Protein AF-A0A7C3GNA3-F1 (afdb_monomer_lite)

Secondary structure (DSSP, 8-state):
-----PPPPPPPPP-----------SSS----HHHHHHHHHHHH-HHHHHHHHHHHHTT-EEEEEEETTEEEEEE--SSSSPEEEEEEEPTTS-EEEEEESSTT-TTS-SHHHHHHHHHHHH-GGGSEEPPPHHHHHHTS-HHHHHHHHHHHHHH-TTHHHHHHHHTTSSPPPP-

Sequence (175 aa):
MHLSITRPTAQAPPTWGKVVLFYRKGGQNVRSKSDFAAEIRRWVGETAYRRGEVYAREGRVRHPRRQERVLEALCQGQAVLPYQVEVRLGEDGSILHARCTCPVGSAGRCKHVAAVLLLWHTHPEAFAPAPPLAATLAHWKKEDLIRLILRMVARYPDLALWVMHEGQDHPPPPG

Structure (mmCIF, N/CA/C/O backbone):
data_AF-A0A7C3GNA3-F1
#
_entry.id   AF-A0A7C3GNA3-F1
#
loop_
_atom_site.group_PDB
_atom_site.id
_atom_site.type_symbol
_atom_site.label_atom_id
_atom_site.label_alt_id
_atom_site.label_comp_id
_atom_site.label_asym_id
_atom_site.label_entity_id
_atom_site.label_seq_id
_atom_site.pdbx_PDB_ins_code
_atom_site.Cartn_x
_atom_site.Cartn_y
_atom_site.Cartn_z
_atom_site.occupancy
_atom_site.B_iso_or_equiv
_atom_site.auth_seq_id
_atom_site.auth_comp_id
_atom_site.auth_asym_id
_atom_site.auth_atom_id
_atom_site.pdbx_PDB_model_num
ATOM 1 N N . MET A 1 1 ? 18.916 18.736 -34.912 1.00 40.00 1 MET A N 1
ATOM 2 C CA . MET A 1 1 ? 17.498 18.390 -34.667 1.00 40.00 1 MET A CA 1
ATOM 3 C C . MET A 1 1 ? 17.347 17.997 -33.201 1.00 40.00 1 MET A C 1
ATOM 5 O O . MET A 1 1 ? 17.792 16.924 -32.821 1.00 40.00 1 MET A O 1
ATOM 9 N N . HIS A 1 2 ? 16.844 18.900 -32.356 1.00 32.69 2 HIS A N 1
ATOM 10 C CA . HIS A 1 2 ? 16.537 18.624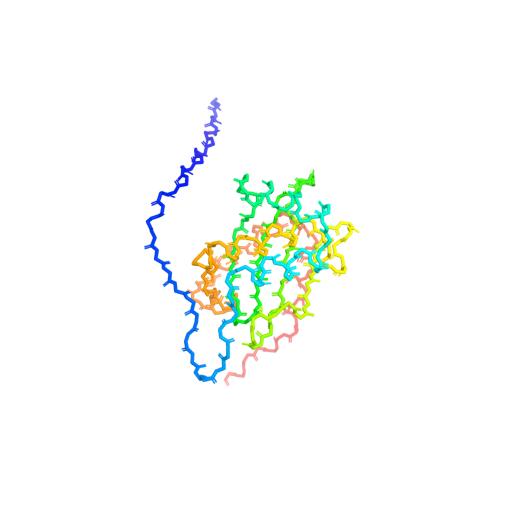 -30.947 1.00 32.69 2 HIS A CA 1
ATOM 11 C C . HIS A 1 2 ? 15.075 18.181 -30.845 1.00 32.69 2 HIS A C 1
ATOM 13 O O . HIS A 1 2 ? 14.183 18.935 -31.225 1.00 32.69 2 HIS A O 1
ATOM 19 N N . LEU A 1 3 ? 14.834 16.963 -30.360 1.00 32.12 3 LEU A N 1
ATOM 20 C CA . LEU A 1 3 ? 13.493 16.471 -30.055 1.00 32.12 3 LEU A CA 1
ATOM 21 C C . LEU A 1 3 ? 13.210 16.721 -28.571 1.00 32.12 3 LEU A C 1
ATOM 23 O O . LEU A 1 3 ? 13.707 16.016 -27.695 1.00 32.12 3 LEU A O 1
ATOM 27 N N . SER A 1 4 ? 12.426 17.761 -28.305 1.00 28.39 4 SER A N 1
ATOM 28 C CA . SER A 1 4 ? 11.896 18.095 -26.985 1.00 28.39 4 SER A CA 1
ATOM 29 C C . SER A 1 4 ? 10.802 17.093 -26.605 1.00 28.39 4 SER A C 1
ATOM 31 O O . SER A 1 4 ? 9.735 17.076 -27.213 1.00 28.39 4 SER A O 1
ATOM 33 N N . ILE A 1 5 ? 11.054 16.257 -25.597 1.00 34.09 5 ILE A N 1
ATOM 34 C CA . ILE A 1 5 ? 10.052 15.347 -25.028 1.00 34.09 5 ILE A CA 1
ATOM 35 C C . ILE A 1 5 ? 9.210 16.145 -24.027 1.00 34.09 5 ILE A C 1
ATOM 37 O O . ILE A 1 5 ? 9.662 16.460 -22.925 1.00 34.09 5 ILE A O 1
ATOM 41 N N . THR A 1 6 ? 7.981 16.488 -24.402 1.00 34.41 6 THR A N 1
ATOM 42 C CA . THR A 1 6 ? 6.997 17.063 -23.482 1.00 34.41 6 THR A CA 1
ATOM 43 C C . THR A 1 6 ? 6.474 15.975 -22.536 1.00 34.41 6 THR A C 1
ATOM 45 O O . THR A 1 6 ? 6.057 14.896 -22.954 1.00 34.41 6 THR A O 1
ATOM 48 N N . ARG A 1 7 ? 6.524 16.237 -21.222 1.00 31.11 7 ARG A N 1
ATOM 49 C CA . ARG A 1 7 ? 5.898 15.384 -20.197 1.00 31.11 7 ARG A CA 1
ATOM 50 C C . ARG A 1 7 ? 4.370 15.481 -20.322 1.00 31.11 7 ARG A C 1
ATOM 52 O O . ARG A 1 7 ? 3.873 16.605 -20.398 1.00 31.11 7 ARG A O 1
ATOM 59 N N . PRO A 1 8 ? 3.613 14.371 -20.268 1.00 30.52 8 PRO A N 1
ATOM 60 C CA . PRO A 1 8 ? 2.164 14.454 -20.168 1.00 30.52 8 PRO A CA 1
ATOM 61 C C . PRO A 1 8 ? 1.786 15.079 -18.822 1.00 30.52 8 PRO A C 1
ATOM 63 O O . PRO A 1 8 ? 2.294 14.699 -17.763 1.00 30.52 8 PRO A O 1
ATOM 66 N N . THR A 1 9 ? 0.915 16.079 -18.885 1.00 37.75 9 THR A N 1
ATOM 67 C CA . THR A 1 9 ? 0.320 16.755 -17.737 1.00 37.75 9 THR A CA 1
ATOM 68 C C . THR A 1 9 ? -0.493 15.762 -16.908 1.00 37.75 9 THR A C 1
ATOM 70 O O . THR A 1 9 ? -1.276 14.971 -17.433 1.00 37.75 9 THR A O 1
ATOM 73 N N . ALA A 1 10 ? -0.286 15.789 -15.590 1.00 36.78 10 ALA A N 1
ATOM 74 C CA . ALA A 1 10 ? -1.092 15.034 -14.642 1.00 36.78 10 ALA A CA 1
ATOM 75 C C . ALA A 1 10 ? -2.551 15.507 -14.744 1.00 36.78 10 ALA A C 1
ATOM 77 O O . ALA A 1 10 ? -2.838 16.681 -14.515 1.00 36.78 10 ALA A O 1
ATOM 78 N N . GLN A 1 11 ? -3.460 14.606 -15.121 1.00 32.03 11 GLN A N 1
ATOM 79 C CA . GLN A 1 11 ? -4.895 14.880 -15.105 1.00 32.03 11 GLN A CA 1
ATOM 80 C C . GLN A 1 11 ? -5.343 15.174 -13.668 1.00 32.03 11 GLN A C 1
ATOM 82 O O . GLN A 1 11 ? -4.945 14.481 -12.728 1.00 32.03 11 GLN A O 1
ATOM 87 N N . ALA A 1 12 ? -6.147 16.226 -13.509 1.00 32.09 12 ALA A N 1
ATOM 88 C CA . ALA A 1 12 ? -6.729 16.616 -12.232 1.00 32.09 12 ALA A CA 1
ATOM 89 C C . ALA A 1 12 ? -7.610 15.486 -11.664 1.00 32.09 12 ALA A C 1
ATOM 91 O O . ALA A 1 12 ? -8.252 14.770 -12.440 1.00 32.09 12 ALA A O 1
ATOM 92 N N . PRO A 1 13 ? -7.661 15.309 -10.331 1.00 34.59 13 PRO A N 1
ATOM 93 C CA . PRO A 1 13 ? -8.498 14.283 -9.737 1.00 34.59 13 PRO A CA 1
ATOM 94 C C . PRO A 1 13 ? -9.985 14.599 -9.997 1.00 34.59 13 PRO A C 1
ATOM 96 O O . PRO A 1 13 ? -10.418 15.726 -9.745 1.00 34.59 13 PRO A O 1
ATOM 99 N N . PRO A 1 14 ? -10.774 13.634 -10.493 1.00 35.84 14 PRO A N 1
ATOM 100 C CA . PRO A 1 14 ? -12.219 13.784 -10.649 1.00 35.84 14 PRO A CA 1
ATOM 101 C C . PRO A 1 14 ? -12.933 14.135 -9.333 1.00 35.84 14 PRO A C 1
ATOM 103 O O . PRO A 1 14 ? -12.550 13.691 -8.249 1.00 35.84 14 PRO A O 1
ATOM 106 N N . THR A 1 15 ? -13.979 14.958 -9.435 1.00 34.44 15 THR A N 1
ATOM 107 C CA . THR A 1 15 ? -14.867 15.338 -8.333 1.00 34.44 15 THR A CA 1
ATOM 108 C C . THR A 1 15 ? -15.931 14.259 -8.148 1.00 34.44 15 THR A C 1
ATOM 110 O O . THR A 1 15 ? -16.771 14.033 -9.016 1.00 34.44 15 THR A O 1
ATOM 113 N N . TRP A 1 16 ? -15.899 13.560 -7.013 1.00 39.69 16 TRP A N 1
ATOM 114 C CA . TRP A 1 16 ? -16.754 12.393 -6.793 1.00 39.69 16 TRP A CA 1
ATOM 115 C C . TRP A 1 16 ? -17.927 12.713 -5.868 1.00 39.69 16 TRP A C 1
ATOM 117 O O . TRP A 1 16 ? -17.765 12.980 -4.675 1.00 39.69 16 TRP A O 1
ATOM 127 N N . GLY A 1 17 ? -19.124 12.689 -6.456 1.00 29.05 17 GLY A N 1
ATOM 128 C CA . GLY A 1 17 ? -20.399 12.726 -5.753 1.00 29.05 17 GLY A CA 1
ATOM 129 C C . GLY A 1 17 ? -20.623 11.474 -4.901 1.00 29.05 17 GLY A C 1
ATOM 130 O O . GLY A 1 17 ? -20.188 10.375 -5.235 1.00 29.05 17 GLY A O 1
ATOM 131 N N . LYS A 1 18 ? -21.314 11.675 -3.776 1.00 34.28 18 LYS A N 1
ATOM 132 C CA . LYS A 1 18 ? -21.644 10.681 -2.747 1.00 34.28 18 LYS A CA 1
ATOM 133 C C . LYS A 1 18 ? -22.306 9.430 -3.342 1.00 34.28 18 LYS A C 1
ATOM 135 O O . LYS A 1 18 ? -23.467 9.501 -3.731 1.00 34.28 18 LYS A O 1
ATOM 140 N N . VAL A 1 19 ? -21.646 8.273 -3.283 1.00 32.62 19 VAL A N 1
ATOM 141 C CA . VAL A 1 19 ? -22.326 6.968 -3.359 1.00 32.62 19 VAL A CA 1
ATOM 142 C C . VAL A 1 19 ? -21.723 6.030 -2.316 1.00 32.62 19 VAL A C 1
ATOM 144 O O . VAL A 1 19 ? -20.555 5.665 -2.372 1.00 32.62 19 VAL A O 1
ATOM 147 N N . VAL A 1 20 ? -22.536 5.685 -1.318 1.00 39.75 20 VAL A N 1
ATOM 148 C CA . VAL A 1 20 ? -22.206 4.775 -0.218 1.00 39.75 20 VAL A CA 1
ATOM 149 C C . VAL A 1 20 ? -22.538 3.353 -0.658 1.00 39.75 20 VAL A C 1
ATOM 151 O O . VAL A 1 20 ? -23.710 3.028 -0.819 1.00 39.75 20 VAL A O 1
ATOM 154 N N . LEU A 1 21 ? -21.531 2.493 -0.811 1.00 33.47 21 LEU A N 1
ATOM 155 C CA . LEU A 1 21 ? -21.717 1.051 -0.994 1.00 33.47 21 LEU A CA 1
ATOM 156 C C . LEU A 1 21 ? -20.781 0.296 -0.043 1.00 33.47 21 LEU A C 1
ATOM 158 O O . LEU A 1 21 ? -19.632 0.009 -0.363 1.00 33.47 21 LEU A O 1
ATOM 162 N N . PHE A 1 22 ? -21.295 -0.017 1.149 1.00 40.97 22 PHE A N 1
ATOM 163 C CA . PHE A 1 22 ? -20.728 -1.046 2.021 1.00 40.97 22 PHE A CA 1
ATOM 164 C C . PHE A 1 22 ? -21.426 -2.382 1.733 1.00 40.97 22 PHE A C 1
ATOM 166 O O . PHE A 1 22 ? -22.630 -2.438 1.483 1.00 40.97 22 PHE A O 1
ATOM 173 N N . TYR A 1 23 ? -20.630 -3.447 1.719 1.00 37.06 23 TYR A N 1
ATOM 174 C CA . TYR A 1 23 ? -20.985 -4.817 1.355 1.00 37.06 23 TYR A CA 1
ATOM 175 C C . TYR A 1 23 ? -22.217 -5.365 2.096 1.00 37.06 23 TYR A C 1
ATOM 177 O O . TYR A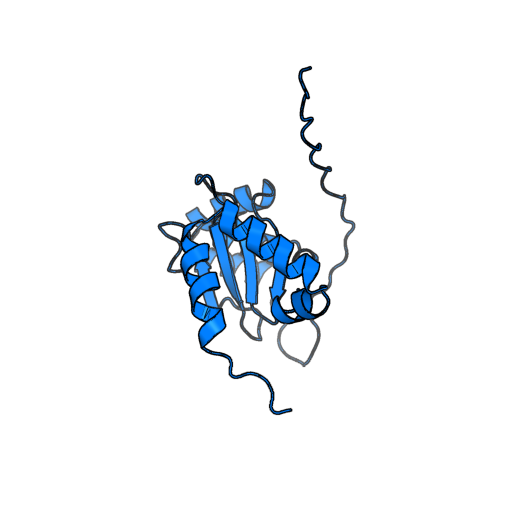 1 23 ? -22.303 -5.275 3.317 1.00 37.06 23 TYR A O 1
ATOM 185 N N . ARG A 1 24 ? -23.139 -6.007 1.359 1.00 37.34 24 ARG A N 1
ATOM 186 C CA . ARG A 1 24 ? -24.315 -6.705 1.907 1.00 37.34 24 ARG A CA 1
ATOM 187 C C . ARG A 1 24 ? -24.273 -8.199 1.562 1.00 37.34 24 ARG A C 1
ATOM 189 O O . ARG A 1 24 ? -24.477 -8.558 0.406 1.00 37.34 24 ARG A O 1
ATOM 196 N N . LYS A 1 25 ? -24.100 -9.064 2.571 1.00 31.16 25 LYS A N 1
ATOM 197 C CA . LYS A 1 25 ? -24.725 -10.402 2.642 1.00 31.16 25 LYS A CA 1
ATOM 198 C C . LYS A 1 25 ? -24.640 -10.964 4.071 1.00 31.16 25 LYS A C 1
ATOM 200 O O . LYS A 1 25 ? -23.549 -11.122 4.592 1.00 31.16 25 LYS A O 1
ATOM 205 N N . GLY A 1 26 ? -25.796 -11.296 4.654 1.00 34.03 26 GLY A N 1
ATOM 206 C CA . GLY A 1 26 ? -25.902 -12.256 5.761 1.00 34.03 26 GLY A CA 1
ATOM 207 C C . GLY A 1 26 ? -25.734 -11.730 7.192 1.00 34.03 26 GLY A C 1
ATOM 208 O O . GLY A 1 26 ? -24.785 -12.100 7.862 1.00 34.03 26 GLY A O 1
ATOM 209 N N . GLY A 1 27 ? -26.695 -10.944 7.689 1.00 36.72 27 GLY A N 1
ATOM 210 C CA . GLY A 1 27 ? -27.176 -11.060 9.079 1.00 36.72 27 GLY A CA 1
ATOM 211 C C . GLY A 1 27 ? -26.212 -10.867 10.261 1.00 36.72 27 GLY A C 1
ATOM 212 O O . GLY A 1 27 ? -26.572 -11.291 11.354 1.00 36.72 27 GLY A O 1
ATOM 213 N N . GLN A 1 28 ? -25.045 -10.236 10.104 1.00 35.22 28 GLN A N 1
ATOM 214 C CA . GLN A 1 28 ? -24.171 -9.884 11.231 1.00 35.22 28 GLN A CA 1
ATOM 215 C C . GLN A 1 28 ? -23.721 -8.416 11.184 1.00 35.22 28 GLN A C 1
ATOM 217 O O . GLN A 1 28 ? -23.654 -7.794 10.125 1.00 35.22 28 GLN A O 1
ATOM 222 N N . ASN A 1 29 ? -23.501 -7.875 12.382 1.00 40.09 29 ASN A N 1
ATOM 223 C CA . ASN A 1 29 ? -23.324 -6.469 12.743 1.00 40.09 29 ASN A CA 1
ATOM 224 C C . ASN A 1 29 ? -22.381 -5.703 11.791 1.00 40.09 29 ASN A C 1
ATOM 226 O O . ASN A 1 29 ? -21.175 -5.945 11.758 1.00 40.09 29 ASN A O 1
ATOM 230 N N . VAL A 1 30 ? -22.931 -4.770 11.009 1.00 50.06 30 VAL A N 1
ATOM 231 C CA . VAL A 1 30 ? -22.162 -3.928 10.082 1.00 50.06 30 VAL A CA 1
ATOM 232 C C . VAL A 1 30 ? -21.348 -2.941 10.917 1.00 50.06 30 VAL A C 1
ATOM 234 O O . VAL A 1 30 ? -21.920 -2.029 11.512 1.00 50.06 30 VAL A O 1
ATOM 237 N N . ARG A 1 31 ? -20.020 -3.122 10.987 1.00 63.16 31 ARG A N 1
ATOM 238 C CA . ARG A 1 31 ? -19.126 -2.190 11.696 1.00 63.16 31 ARG A CA 1
ATOM 239 C C . ARG A 1 31 ? -19.366 -0.762 11.213 1.00 63.16 31 ARG A C 1
ATOM 241 O O . ARG A 1 31 ? -19.352 -0.493 10.009 1.00 63.16 31 ARG A O 1
ATOM 248 N N . SER A 1 32 ? -19.581 0.157 12.151 1.00 69.19 32 SER A N 1
ATOM 249 C CA . SER A 1 32 ? -19.804 1.558 11.811 1.00 69.19 32 SER A CA 1
ATOM 250 C C . SER A 1 32 ? -18.516 2.190 11.274 1.00 69.19 32 SER A C 1
ATOM 252 O O . SER A 1 32 ? -17.404 1.729 11.551 1.00 69.19 32 SER A O 1
ATOM 254 N N . LYS A 1 33 ? -18.639 3.289 10.517 1.00 65.62 33 LYS A N 1
ATOM 255 C CA . LYS A 1 33 ? -17.464 4.018 10.013 1.00 65.62 33 LYS A CA 1
ATOM 256 C C . LYS A 1 33 ? -16.514 4.442 11.148 1.00 65.62 33 LYS A C 1
ATOM 258 O O . LYS A 1 33 ? -15.301 4.311 11.009 1.00 65.62 33 LYS A O 1
ATOM 263 N N . SER A 1 34 ? -17.045 4.906 12.277 1.00 71.50 34 SER A N 1
ATOM 264 C CA . SER A 1 34 ? -16.230 5.307 13.431 1.00 71.50 34 SER A CA 1
ATOM 265 C C . SER A 1 34 ? -15.426 4.150 14.028 1.00 71.50 34 SER A C 1
ATOM 267 O O . SER A 1 34 ? -14.276 4.354 14.420 1.00 71.50 34 SER A O 1
ATOM 269 N N . ASP A 1 35 ? -15.977 2.933 14.037 1.00 85.19 35 ASP A N 1
ATOM 270 C CA . ASP A 1 35 ? -15.312 1.767 14.634 1.00 85.19 35 ASP A CA 1
ATOM 271 C C . ASP A 1 35 ? -14.072 1.353 13.844 1.00 85.19 35 ASP A C 1
ATOM 273 O O . ASP A 1 35 ? -13.039 1.012 14.425 1.00 85.19 35 ASP A O 1
ATOM 277 N N . PHE A 1 36 ? -14.146 1.423 12.512 1.00 88.69 36 PHE A N 1
ATOM 278 C CA . PHE A 1 36 ? -13.008 1.081 11.665 1.00 88.69 36 PHE A CA 1
ATOM 279 C C . PHE A 1 36 ? -11.889 2.119 11.784 1.00 88.69 36 PHE A C 1
ATOM 281 O O . PHE A 1 36 ? -10.730 1.749 11.936 1.00 88.69 36 PHE A O 1
ATOM 288 N N . ALA A 1 37 ? -12.203 3.418 11.828 1.00 92.19 37 ALA A N 1
ATOM 289 C CA . ALA A 1 37 ? -11.186 4.448 12.060 1.00 92.19 37 ALA A CA 1
ATOM 290 C C . ALA A 1 37 ? -10.454 4.252 13.405 1.00 92.19 37 ALA A C 1
ATOM 292 O O . ALA A 1 37 ? -9.226 4.366 13.472 1.00 92.19 37 ALA A O 1
ATOM 293 N N . ALA A 1 38 ? -11.187 3.898 14.466 1.00 95.12 38 ALA A N 1
ATOM 294 C CA . ALA A 1 38 ? -10.603 3.567 15.765 1.00 95.12 38 ALA A CA 1
ATOM 295 C C . ALA A 1 38 ? -9.739 2.293 15.713 1.00 95.12 38 ALA A C 1
ATOM 297 O O . ALA A 1 38 ? -8.672 2.235 16.326 1.00 95.12 38 ALA A O 1
ATOM 298 N N . GLU A 1 39 ? -10.150 1.274 14.956 1.00 95.75 39 GLU A N 1
ATOM 299 C CA . GLU A 1 39 ? -9.330 0.088 14.705 1.00 95.75 39 GLU A CA 1
ATOM 300 C C . GLU A 1 39 ? -8.030 0.421 13.970 1.00 95.75 39 GLU A C 1
ATOM 302 O O . GLU A 1 39 ? -6.970 -0.006 14.424 1.00 95.75 39 GLU A O 1
ATOM 307 N N . ILE A 1 40 ? -8.079 1.228 12.905 1.00 97.12 40 ILE A N 1
ATOM 308 C CA . ILE A 1 40 ? -6.879 1.656 12.174 1.00 97.12 40 ILE A CA 1
ATOM 309 C C . ILE A 1 40 ? -5.916 2.356 13.140 1.00 97.12 40 ILE A C 1
ATOM 311 O O . ILE A 1 40 ? -4.733 2.013 13.158 1.00 97.12 40 ILE A O 1
ATOM 315 N N . ARG A 1 41 ? -6.411 3.278 13.988 1.00 97.31 41 ARG A N 1
ATOM 316 C CA . ARG A 1 41 ? -5.603 3.944 15.031 1.00 97.31 41 ARG A CA 1
ATOM 317 C C . ARG A 1 41 ? -4.946 2.944 15.977 1.00 97.31 41 ARG A C 1
ATOM 319 O O . ARG A 1 41 ? -3.750 3.064 16.231 1.00 97.31 41 ARG A O 1
ATOM 326 N N . ARG A 1 42 ? -5.696 1.955 16.474 1.00 97.44 42 ARG A N 1
ATOM 327 C CA . ARG A 1 42 ? -5.163 0.906 17.364 1.00 97.44 42 ARG A CA 1
ATOM 328 C C . ARG A 1 42 ? -4.119 0.031 16.671 1.00 97.44 42 ARG A C 1
ATOM 330 O O . ARG A 1 42 ? -3.126 -0.321 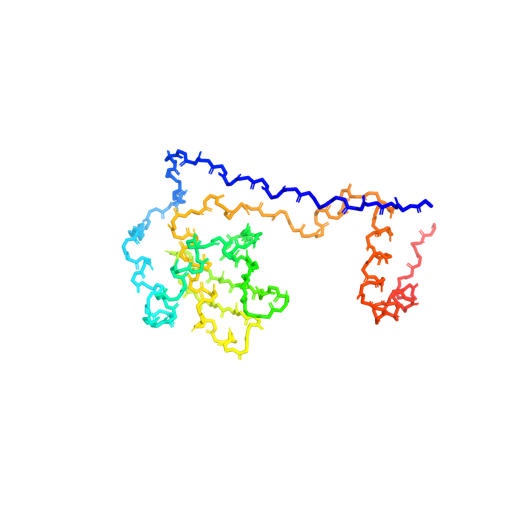17.297 1.00 97.44 42 ARG A O 1
ATOM 337 N N . TRP A 1 43 ? -4.321 -0.294 15.395 1.00 97.75 43 TRP A N 1
ATOM 338 C CA . TRP A 1 43 ? -3.424 -1.160 14.631 1.00 97.75 43 TRP A CA 1
ATOM 339 C C . TRP A 1 43 ? -2.070 -0.499 14.359 1.00 97.75 43 TRP A C 1
ATOM 341 O O . TRP A 1 43 ? -1.020 -1.065 14.663 1.00 97.75 43 TRP A O 1
ATOM 351 N N . VAL A 1 44 ? -2.083 0.705 13.776 1.00 97.81 44 VAL A N 1
ATOM 352 C CA . VAL A 1 44 ? -0.854 1.392 13.336 1.00 97.81 44 VAL A CA 1
ATOM 353 C C . VAL A 1 44 ? -0.230 2.272 14.423 1.00 97.81 44 VAL A C 1
ATOM 355 O O . VAL A 1 44 ? 0.946 2.615 14.322 1.00 97.81 44 VAL A O 1
ATOM 358 N N . GLY A 1 45 ? -0.994 2.642 15.452 1.00 98.12 45 GLY A N 1
ATOM 359 C CA . GLY A 1 45 ? -0.608 3.621 16.465 1.00 98.12 45 GLY A CA 1
ATOM 360 C C . GLY A 1 45 ? -0.841 5.072 16.025 1.00 98.12 45 GLY A C 1
ATOM 361 O O . GLY A 1 45 ? -0.808 5.410 14.839 1.00 98.12 45 GLY A O 1
ATOM 362 N N . GLU A 1 46 ? -1.041 5.963 16.999 1.00 97.69 46 GLU A N 1
ATOM 363 C CA . GLU A 1 46 ? -1.483 7.350 16.772 1.00 97.69 46 GLU A CA 1
ATOM 364 C C . GLU A 1 46 ? -0.533 8.154 15.863 1.00 97.69 46 GLU A C 1
ATOM 366 O O . GLU A 1 46 ? -0.974 8.853 14.949 1.00 97.69 46 GLU A O 1
ATOM 371 N N . THR A 1 47 ? 0.786 8.027 16.040 1.00 97.81 47 THR A N 1
ATOM 372 C CA . THR A 1 47 ? 1.766 8.758 15.217 1.00 97.81 47 THR A CA 1
ATOM 373 C C . THR A 1 47 ? 1.736 8.320 13.752 1.00 97.81 47 THR A C 1
ATOM 375 O O . THR A 1 47 ? 1.797 9.158 12.847 1.00 97.81 47 THR A O 1
ATOM 378 N N . ALA A 1 48 ? 1.656 7.012 13.491 1.00 97.94 48 ALA A N 1
ATOM 379 C CA . ALA A 1 48 ? 1.571 6.497 12.128 1.00 97.94 48 ALA A CA 1
ATOM 380 C C . ALA A 1 48 ? 0.223 6.849 11.494 1.00 97.94 48 ALA A C 1
ATOM 382 O O . ALA A 1 48 ? 0.194 7.197 10.315 1.00 97.94 48 ALA A O 1
ATOM 383 N N . TYR A 1 49 ? -0.851 6.825 12.286 1.00 98.50 49 TYR A N 1
ATOM 384 C CA . TYR A 1 49 ? -2.194 7.189 11.860 1.00 98.50 49 TYR A CA 1
ATOM 385 C C . TYR A 1 49 ? -2.246 8.635 11.358 1.00 98.50 49 TYR A C 1
ATOM 387 O O . TYR A 1 49 ? -2.572 8.857 10.194 1.00 98.50 49 TYR A O 1
ATOM 395 N N . ARG A 1 50 ? -1.805 9.608 12.171 1.00 98.12 50 ARG A N 1
ATOM 396 C CA . ARG A 1 50 ? -1.800 11.036 11.788 1.00 98.12 50 ARG A CA 1
ATOM 397 C C . ARG A 1 50 ? -0.999 11.295 10.515 1.00 98.12 50 ARG A C 1
ATOM 399 O O . ARG A 1 50 ? -1.410 12.051 9.641 1.00 98.12 50 ARG A O 1
ATOM 406 N N . ARG A 1 51 ? 0.163 10.648 10.378 1.00 98.00 51 ARG A N 1
ATOM 407 C CA . ARG A 1 51 ? 0.979 10.753 9.156 1.00 98.00 51 ARG A CA 1
ATOM 408 C C . ARG A 1 51 ? 0.300 10.083 7.960 1.00 98.00 51 ARG A C 1
ATOM 410 O O . ARG A 1 51 ? 0.436 10.570 6.842 1.00 98.00 51 ARG A O 1
ATOM 417 N N . GLY A 1 52 ? -0.404 8.979 8.194 1.00 98.12 52 GLY A N 1
ATOM 418 C CA . GLY A 1 52 ? -1.209 8.286 7.196 1.00 98.12 52 GLY A CA 1
ATOM 419 C C . GLY A 1 52 ? -2.332 9.159 6.649 1.00 98.12 52 GLY A C 1
ATOM 420 O O . GLY A 1 52 ? -2.502 9.208 5.437 1.00 98.12 52 GLY A O 1
ATOM 421 N N . GLU A 1 53 ? -3.022 9.917 7.507 1.00 97.94 53 GLU A N 1
ATOM 422 C CA . GLU A 1 53 ? -4.053 10.879 7.086 1.00 97.94 53 GLU A CA 1
ATOM 423 C C . GLU A 1 53 ? -3.489 11.923 6.123 1.00 97.94 53 GLU A C 1
ATOM 425 O O . GLU A 1 53 ? -4.077 12.186 5.075 1.00 97.94 53 GLU A O 1
ATOM 430 N N . VAL A 1 54 ? -2.314 12.476 6.438 1.00 97.81 54 VAL A N 1
ATOM 431 C CA . VAL A 1 54 ? -1.617 13.412 5.546 1.00 97.81 54 VAL A CA 1
ATOM 432 C C . VAL A 1 54 ? -1.309 12.746 4.202 1.00 97.81 54 VAL A C 1
ATOM 434 O O . VAL A 1 54 ? -1.589 13.318 3.155 1.00 97.81 54 VAL A O 1
ATOM 437 N N . TYR A 1 55 ? -0.788 11.517 4.211 1.00 97.94 55 TYR A N 1
ATOM 438 C CA . TYR A 1 55 ? -0.396 10.803 2.990 1.00 97.94 55 TYR A CA 1
ATOM 439 C C . TYR A 1 55 ? -1.594 10.425 2.113 1.00 97.94 55 TYR A C 1
ATOM 441 O O . TYR A 1 55 ? -1.502 10.508 0.887 1.00 97.94 55 TYR A O 1
ATOM 449 N N . ALA A 1 56 ? -2.708 10.022 2.726 1.00 96.38 56 ALA A N 1
ATOM 450 C CA . ALA A 1 56 ? -3.953 9.747 2.020 1.00 96.38 56 ALA A CA 1
ATOM 451 C C . ALA A 1 56 ? -4.503 11.029 1.379 1.00 96.38 56 ALA A C 1
ATOM 453 O O . ALA A 1 56 ? -4.790 11.040 0.184 1.00 96.38 56 ALA A O 1
ATOM 454 N N . ARG A 1 57 ? -4.560 12.130 2.142 1.00 96.56 57 ARG A N 1
ATOM 455 C CA . ARG A 1 57 ? -5.040 13.434 1.660 1.00 96.56 57 ARG A CA 1
ATOM 456 C C . ARG A 1 57 ? -4.181 14.006 0.531 1.00 96.56 57 ARG A C 1
ATOM 458 O O . ARG A 1 57 ? -4.712 14.613 -0.387 1.00 96.56 57 ARG A O 1
ATOM 465 N N . GLU A 1 58 ? -2.869 13.799 0.579 1.00 97.00 58 GLU A N 1
ATOM 466 C CA . GLU A 1 58 ? -1.932 14.224 -0.472 1.00 97.00 58 GLU A CA 1
ATOM 467 C C . GLU A 1 58 ? -1.940 13.313 -1.715 1.00 97.00 58 GLU A C 1
ATOM 469 O O . GLU A 1 58 ? -1.116 13.491 -2.611 1.00 97.00 58 GLU A O 1
ATOM 474 N N . GLY A 1 59 ? -2.819 12.305 -1.784 1.00 96.06 59 GLY A N 1
ATOM 475 C CA . GLY A 1 59 ? -2.912 11.415 -2.945 1.00 96.06 59 GLY A CA 1
ATOM 476 C C . GLY A 1 59 ? -1.667 10.545 -3.149 1.00 96.06 59 GLY A C 1
ATOM 477 O O . GLY A 1 59 ? -1.333 10.165 -4.273 1.00 96.06 59 GLY A O 1
ATOM 478 N N . ARG A 1 60 ? -0.934 10.226 -2.072 1.00 97.62 60 ARG A N 1
ATOM 479 C CA . ARG A 1 60 ? 0.292 9.411 -2.163 1.00 97.62 60 ARG A CA 1
ATOM 480 C C . ARG A 1 60 ? 0.015 7.927 -2.377 1.00 97.62 60 ARG A C 1
ATOM 482 O O . ARG A 1 60 ? 0.938 7.192 -2.725 1.00 97.62 60 ARG A O 1
ATOM 489 N N . VAL A 1 61 ? -1.219 7.483 -2.158 1.00 98.00 61 VAL A N 1
ATOM 490 C CA . VAL A 1 61 ? -1.668 6.119 -2.452 1.00 98.00 61 VAL A CA 1
ATOM 491 C C . VAL A 1 61 ? -2.046 6.029 -3.932 1.00 98.00 61 VAL A C 1
ATOM 493 O O . VAL A 1 61 ? -2.839 6.823 -4.426 1.00 98.00 61 VAL A O 1
ATOM 496 N N . ARG A 1 62 ? -1.455 5.074 -4.648 1.00 94.88 62 ARG A N 1
ATOM 497 C CA . ARG A 1 62 ? -1.572 4.882 -6.096 1.00 94.88 62 ARG A CA 1
ATOM 498 C C . ARG A 1 62 ? -1.922 3.438 -6.412 1.00 94.88 62 ARG A C 1
ATOM 500 O O . ARG A 1 62 ? -1.515 2.527 -5.695 1.00 94.88 62 ARG A O 1
ATOM 507 N N . HIS A 1 63 ? -2.629 3.246 -7.520 1.00 94.12 63 HIS A N 1
ATOM 508 C CA . HIS A 1 63 ? -3.100 1.936 -7.978 1.00 94.12 63 HIS A CA 1
ATOM 509 C C . HIS A 1 63 ? -3.785 1.103 -6.872 1.00 94.12 63 HIS A C 1
ATOM 511 O O . HIS A 1 63 ? -3.436 -0.072 -6.714 1.00 94.12 63 HIS A O 1
ATOM 517 N N . PRO A 1 64 ? -4.704 1.696 -6.076 1.00 95.69 64 PRO A N 1
ATOM 518 C CA . PRO A 1 64 ? -5.484 0.927 -5.119 1.00 95.69 64 PRO A CA 1
ATOM 519 C C . PRO A 1 64 ? -6.301 -0.127 -5.865 1.00 95.69 64 PRO A C 1
ATOM 521 O O . PRO A 1 64 ? -6.971 0.163 -6.854 1.00 95.69 64 PRO A O 1
ATOM 524 N N . ARG A 1 65 ? -6.223 -1.365 -5.400 1.00 93.75 65 ARG A N 1
ATOM 525 C CA . ARG A 1 65 ? -6.995 -2.485 -5.926 1.00 93.75 65 ARG A CA 1
ATOM 526 C C . ARG A 1 65 ? -7.349 -3.425 -4.796 1.00 93.75 65 ARG A C 1
ATOM 528 O O . ARG A 1 65 ? -6.695 -3.439 -3.751 1.00 93.75 65 ARG A O 1
ATOM 535 N N . ARG A 1 66 ? -8.361 -4.244 -5.027 1.00 92.75 66 ARG A N 1
ATOM 536 C CA . ARG A 1 66 ? -8.727 -5.292 -4.087 1.00 92.75 66 ARG A CA 1
ATOM 537 C C . ARG A 1 66 ? -8.858 -6.622 -4.795 1.00 92.75 66 ARG A C 1
ATOM 539 O O . ARG A 1 66 ? -9.512 -6.714 -5.828 1.00 92.75 66 ARG A O 1
ATOM 546 N N . GLN A 1 67 ? -8.281 -7.651 -4.198 1.00 87.88 67 GLN A N 1
ATOM 547 C CA . GLN A 1 67 ? -8.510 -9.032 -4.579 1.00 87.88 67 GLN A CA 1
ATOM 548 C C . GLN A 1 67 ? -9.169 -9.729 -3.393 1.00 87.88 67 GLN A C 1
ATOM 550 O O . GLN A 1 67 ? -8.564 -9.880 -2.336 1.00 87.88 67 GLN A O 1
ATOM 555 N N . GLU A 1 68 ? -10.446 -10.084 -3.538 1.00 87.75 68 GLU A N 1
ATOM 556 C CA . GLU A 1 68 ? -11.270 -10.617 -2.446 1.00 87.75 68 GLU A CA 1
ATOM 557 C C . GLU A 1 68 ? -11.263 -9.709 -1.196 1.00 87.75 68 GLU A C 1
ATOM 559 O O . GLU A 1 68 ? -11.888 -8.645 -1.193 1.00 87.75 68 GLU A O 1
ATOM 564 N N . ARG A 1 69 ? -10.558 -10.118 -0.132 1.00 91.06 69 ARG A N 1
ATOM 565 C CA . ARG A 1 69 ? -10.404 -9.390 1.141 1.00 91.06 69 ARG A CA 1
ATOM 566 C C . ARG A 1 69 ? -9.002 -8.806 1.322 1.00 91.06 69 ARG A C 1
ATOM 568 O O . ARG A 1 69 ? -8.644 -8.393 2.422 1.00 91.06 69 ARG A O 1
ATOM 575 N N . VAL A 1 70 ? -8.198 -8.799 0.266 1.00 94.12 70 VAL A N 1
ATOM 576 C CA . VAL A 1 70 ? -6.841 -8.264 0.265 1.00 94.12 70 VAL A CA 1
ATOM 577 C C . VAL A 1 70 ? -6.844 -6.924 -0.458 1.00 94.12 70 VAL A C 1
ATOM 579 O O . VAL A 1 70 ? -7.175 -6.844 -1.639 1.00 94.12 70 VAL A O 1
ATOM 582 N N . LEU A 1 71 ? -6.506 -5.863 0.267 1.00 96.19 71 LEU A N 1
ATOM 583 C CA . LEU A 1 71 ? -6.259 -4.539 -0.286 1.00 96.19 71 LEU A CA 1
ATOM 584 C C . LEU A 1 71 ? -4.797 -4.448 -0.695 1.00 96.19 71 LEU A C 1
ATOM 586 O O . LEU A 1 71 ? -3.913 -4.735 0.111 1.00 96.19 71 LEU A O 1
ATOM 590 N N . GLU A 1 72 ? -4.544 -3.974 -1.905 1.00 96.25 72 GLU A N 1
ATOM 591 C CA . GLU A 1 72 ? -3.198 -3.745 -2.405 1.00 96.25 72 GLU A CA 1
ATOM 592 C C . GLU A 1 72 ? -3.089 -2.339 -2.982 1.00 96.25 72 GLU A C 1
ATOM 594 O O . GLU A 1 72 ? -3.984 -1.859 -3.678 1.00 96.25 72 GLU A O 1
ATOM 599 N N . ALA A 1 73 ? -1.977 -1.666 -2.707 1.00 97.12 73 ALA A N 1
ATOM 600 C CA . ALA A 1 73 ? -1.691 -0.363 -3.288 1.00 97.12 73 ALA A CA 1
ATOM 601 C C . ALA A 1 73 ? -0.190 -0.068 -3.285 1.00 97.12 73 ALA A C 1
ATOM 603 O O . ALA A 1 73 ? 0.595 -0.675 -2.553 1.00 97.12 73 ALA A O 1
ATOM 604 N N . LEU A 1 74 ? 0.205 0.925 -4.075 1.00 97.81 74 LEU A N 1
ATOM 605 C CA . LEU A 1 74 ? 1.503 1.573 -3.958 1.00 97.81 74 LEU A CA 1
ATOM 606 C C . LEU A 1 74 ? 1.361 2.841 -3.119 1.00 97.81 74 LEU A C 1
ATOM 608 O O . LEU A 1 74 ? 0.411 3.594 -3.288 1.00 97.81 74 LEU A O 1
ATOM 612 N N . CYS A 1 75 ? 2.314 3.124 -2.239 1.00 97.75 75 CYS A N 1
ATOM 613 C CA . CYS A 1 75 ? 2.326 4.352 -1.455 1.00 97.75 75 CYS A CA 1
ATOM 614 C C . CYS A 1 75 ? 3.654 5.088 -1.637 1.00 97.75 75 CYS A C 1
ATOM 616 O O . CYS A 1 75 ? 4.723 4.566 -1.309 1.00 97.75 75 CYS A O 1
ATOM 618 N N . GLN A 1 76 ? 3.591 6.313 -2.159 1.00 97.69 76 GLN A N 1
ATOM 619 C CA . GLN A 1 76 ? 4.766 7.153 -2.353 1.00 97.69 76 GLN A CA 1
ATOM 620 C C . GLN A 1 76 ? 5.304 7.629 -1.000 1.00 97.69 76 GLN A C 1
ATOM 622 O O . GLN A 1 76 ? 4.684 8.426 -0.293 1.00 97.69 76 GLN A O 1
ATOM 627 N N . GLY A 1 77 ? 6.490 7.142 -0.648 1.00 92.94 77 GLY A N 1
ATOM 628 C CA . GLY A 1 77 ? 7.230 7.580 0.526 1.00 92.94 77 GLY A CA 1
ATOM 629 C C . GLY A 1 77 ? 8.332 8.572 0.168 1.00 92.94 77 GLY A C 1
ATOM 630 O O . GLY A 1 77 ? 8.189 9.407 -0.721 1.00 92.94 77 GLY A O 1
ATOM 631 N N . GLN A 1 78 ? 9.440 8.480 0.900 1.00 89.69 78 GLN A N 1
ATOM 632 C CA . GLN A 1 78 ? 10.662 9.249 0.638 1.00 89.69 78 GLN A CA 1
ATOM 633 C C . GLN A 1 78 ? 11.608 8.547 -0.344 1.00 89.69 78 GLN A C 1
ATOM 635 O O . GLN A 1 78 ? 12.488 9.189 -0.900 1.00 89.69 78 GLN A O 1
ATOM 640 N N . ALA A 1 79 ? 11.436 7.238 -0.554 1.00 87.75 79 ALA A N 1
ATOM 641 C CA . ALA A 1 79 ? 12.205 6.506 -1.549 1.00 87.75 79 ALA A CA 1
ATOM 642 C C . ALA A 1 79 ? 11.782 6.906 -2.967 1.00 87.75 79 ALA A C 1
ATOM 644 O O . ALA A 1 79 ? 10.639 7.306 -3.198 1.00 87.75 79 ALA A O 1
ATOM 645 N N . VAL A 1 80 ? 12.707 6.742 -3.916 1.00 85.38 80 VAL A N 1
ATOM 646 C CA . VAL A 1 80 ? 12.459 6.989 -5.344 1.00 85.38 80 VAL A CA 1
ATOM 647 C C . VAL A 1 80 ? 11.319 6.109 -5.857 1.00 85.38 80 VAL A C 1
ATOM 649 O O . VAL A 1 80 ? 10.444 6.589 -6.572 1.00 85.38 80 VAL A O 1
ATOM 652 N N . LEU A 1 81 ? 11.311 4.830 -5.468 1.00 89.88 81 LEU A N 1
ATOM 653 C CA . LEU A 1 81 ? 10.239 3.900 -5.805 1.00 89.88 81 LEU A CA 1
ATOM 654 C C . LEU A 1 81 ? 9.156 3.891 -4.709 1.00 89.88 81 LEU A C 1
ATOM 656 O O . LEU A 1 81 ? 9.495 3.877 -3.521 1.00 89.88 81 LEU A O 1
ATOM 660 N N . PRO A 1 82 ? 7.861 3.873 -5.080 1.00 94.62 82 PRO A N 1
ATOM 661 C CA . PRO A 1 82 ? 6.771 3.683 -4.131 1.00 94.62 82 PRO A CA 1
ATOM 662 C C . PRO A 1 82 ? 6.887 2.362 -3.366 1.00 94.62 82 PRO A C 1
ATOM 664 O O . PRO A 1 82 ? 7.309 1.344 -3.914 1.00 94.62 82 PRO A O 1
ATOM 667 N N . TYR A 1 83 ? 6.427 2.357 -2.117 1.00 96.88 83 TYR A N 1
ATOM 668 C CA . TYR A 1 83 ? 6.346 1.140 -1.317 1.00 96.88 83 TYR A CA 1
ATOM 669 C C . TYR A 1 83 ? 5.081 0.358 -1.654 1.00 96.88 83 TYR A C 1
ATOM 671 O O . TYR A 1 83 ? 4.008 0.944 -1.786 1.00 96.88 83 TYR A O 1
ATOM 679 N N . GLN A 1 84 ? 5.193 -0.963 -1.743 1.00 97.50 84 GLN A N 1
ATOM 680 C CA . GLN A 1 84 ? 4.046 -1.848 -1.908 1.00 97.50 84 GLN A CA 1
ATOM 681 C C . GLN A 1 84 ? 3.413 -2.079 -0.541 1.00 97.50 84 GLN A C 1
ATOM 683 O O . GLN A 1 84 ? 4.117 -2.331 0.442 1.00 97.50 84 GLN A O 1
ATOM 688 N N . VAL A 1 85 ? 2.095 -1.950 -0.476 1.00 98.19 85 VAL A N 1
ATOM 689 C CA . VAL A 1 85 ? 1.292 -2.156 0.724 1.00 98.19 85 VAL A CA 1
ATOM 690 C C . VAL A 1 85 ? 0.272 -3.240 0.430 1.00 98.19 85 VAL A C 1
ATOM 692 O O . VAL A 1 85 ? -0.425 -3.164 -0.580 1.00 98.19 85 VAL A O 1
ATOM 695 N N . GLU A 1 86 ? 0.166 -4.200 1.342 1.00 97.75 86 GLU A N 1
ATOM 696 C CA . GLU A 1 86 ? -0.897 -5.196 1.349 1.00 97.75 86 GLU A CA 1
ATOM 697 C C . GLU A 1 86 ? -1.569 -5.217 2.723 1.00 97.75 86 GLU A C 1
ATOM 699 O O . GLU A 1 86 ? -0.890 -5.168 3.753 1.00 97.75 86 GLU A O 1
ATOM 704 N N . VAL A 1 87 ? -2.898 -5.299 2.738 1.00 97.94 87 VAL A N 1
ATOM 705 C CA . VAL A 1 87 ? -3.703 -5.459 3.951 1.00 97.94 87 VAL A CA 1
ATOM 706 C C . VAL A 1 87 ? -4.726 -6.565 3.732 1.00 97.94 87 VAL A C 1
ATOM 708 O O . VAL A 1 87 ? -5.519 -6.491 2.799 1.00 97.94 87 VAL A O 1
ATOM 711 N N . ARG A 1 88 ? -4.758 -7.560 4.617 1.00 96.75 88 ARG A N 1
ATOM 712 C CA . ARG A 1 88 ? -5.777 -8.613 4.631 1.00 96.75 88 ARG A CA 1
ATOM 713 C C . ARG A 1 88 ? -6.856 -8.283 5.655 1.00 96.75 88 ARG A C 1
ATOM 715 O O . ARG A 1 88 ? -6.557 -8.111 6.838 1.00 96.75 88 ARG A O 1
ATOM 722 N N . LEU A 1 89 ? -8.100 -8.239 5.192 1.00 94.94 89 LEU A N 1
ATOM 723 C CA . LEU A 1 89 ? -9.281 -8.011 6.015 1.00 94.94 89 LEU A CA 1
ATOM 724 C C . LEU A 1 89 ? -9.973 -9.328 6.398 1.00 94.94 89 LEU A C 1
ATOM 726 O O . LEU A 1 89 ? -9.949 -10.312 5.650 1.00 94.94 89 LEU A O 1
ATOM 730 N N . GLY A 1 90 ? -10.597 -9.331 7.572 1.00 91.62 90 GLY A N 1
ATOM 731 C CA . GLY A 1 90 ? -11.468 -10.391 8.061 1.00 91.62 90 GLY A CA 1
ATOM 732 C C . GLY A 1 90 ? -12.831 -10.372 7.382 1.00 91.62 90 GLY A C 1
ATOM 733 O O . GLY A 1 90 ? -13.157 -9.469 6.611 1.00 91.62 90 GLY A O 1
ATOM 734 N N . GLU A 1 91 ? -13.643 -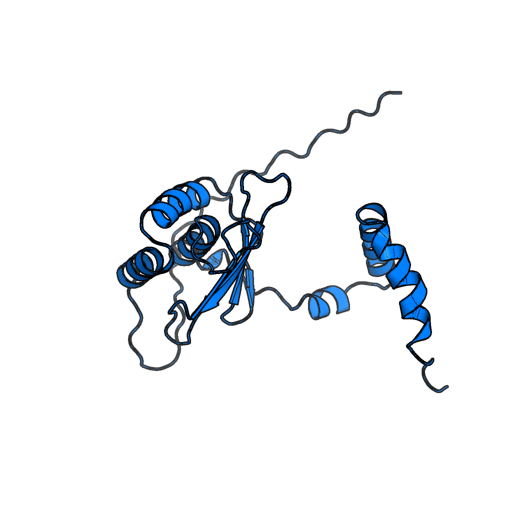11.388 7.660 1.00 87.06 91 GLU A N 1
ATOM 735 C CA . GLU A 1 91 ? -15.019 -11.461 7.142 1.00 87.06 91 GLU A CA 1
ATOM 736 C C . GLU A 1 91 ? -15.909 -10.359 7.719 1.00 87.06 91 GLU A C 1
ATOM 738 O O . GLU A 1 91 ? -16.767 -9.828 7.020 1.00 87.06 91 GLU A O 1
ATOM 743 N N . ASP A 1 92 ? -15.630 -9.950 8.956 1.00 83.75 92 ASP A N 1
ATOM 744 C CA . ASP A 1 92 ? -16.254 -8.815 9.636 1.00 83.75 92 ASP A CA 1
ATOM 745 C C . ASP A 1 92 ? -15.658 -7.455 9.216 1.00 83.75 92 ASP A C 1
ATOM 747 O O . ASP A 1 92 ? -16.055 -6.412 9.735 1.00 83.75 92 ASP A O 1
ATOM 751 N N . GLY A 1 93 ? -14.682 -7.453 8.301 1.00 85.31 93 GLY A N 1
ATOM 752 C CA . GLY A 1 93 ? -13.956 -6.261 7.869 1.00 85.31 93 GLY A CA 1
ATOM 753 C C . GLY A 1 93 ? -12.843 -5.798 8.817 1.00 85.31 93 GLY A C 1
ATOM 754 O O . GLY A 1 93 ? -12.270 -4.740 8.564 1.00 85.31 93 GLY A O 1
ATOM 755 N N . SER A 1 94 ? -12.517 -6.557 9.871 1.00 91.38 94 SER A N 1
ATOM 756 C CA . SER A 1 94 ? -11.377 -6.267 10.758 1.00 91.38 94 SER A CA 1
ATOM 757 C C . SER A 1 94 ? -10.028 -6.396 10.048 1.00 91.38 94 SER A C 1
ATOM 759 O O . SER A 1 94 ? -9.906 -7.062 9.020 1.00 91.38 94 SER A O 1
ATOM 761 N N . ILE A 1 95 ? -8.983 -5.774 10.590 1.00 95.69 95 ILE A N 1
ATOM 762 C CA . ILE A 1 95 ? -7.619 -5.901 10.067 1.00 95.69 95 ILE A CA 1
ATOM 763 C C . ILE A 1 95 ? -7.001 -7.187 10.629 1.00 95.69 95 ILE A C 1
ATOM 765 O O . ILE A 1 95 ? -6.723 -7.272 11.822 1.00 95.69 95 ILE A O 1
ATOM 769 N N . LEU A 1 96 ? -6.750 -8.182 9.772 1.00 95.75 96 LEU A N 1
ATOM 770 C CA . LEU A 1 96 ? -6.10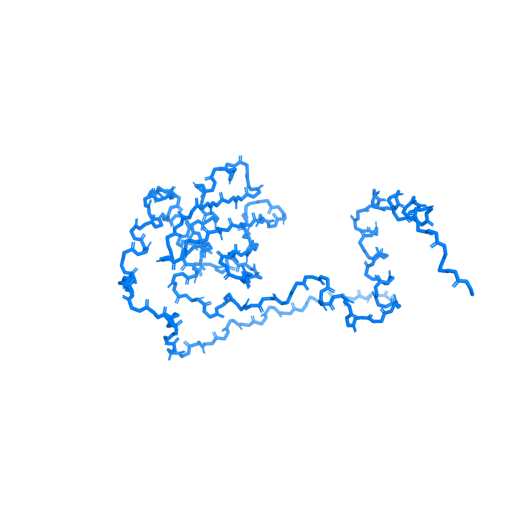3 -9.438 10.180 1.00 95.75 96 LEU A CA 1
ATOM 771 C C . LEU A 1 96 ? -4.584 -9.369 10.056 1.00 95.75 96 LEU A C 1
ATOM 773 O O . LEU A 1 96 ? -3.849 -9.881 10.898 1.00 95.75 96 LEU A O 1
ATOM 777 N N . HIS A 1 97 ? -4.105 -8.769 8.970 1.00 96.25 97 HIS A N 1
ATOM 778 C CA . HIS A 1 97 ? -2.684 -8.664 8.680 1.00 96.25 97 HIS A CA 1
ATOM 779 C C . HIS A 1 97 ? -2.415 -7.474 7.767 1.00 96.25 97 HIS A C 1
ATOM 781 O O . HIS A 1 97 ? -3.251 -7.108 6.941 1.00 96.25 97 HIS A O 1
ATOM 787 N N . ALA A 1 98 ? -1.222 -6.900 7.874 1.00 97.75 98 ALA A N 1
ATOM 788 C CA . ALA A 1 98 ? -0.740 -5.915 6.927 1.00 97.75 98 ALA A CA 1
ATOM 789 C C . ALA A 1 98 ? 0.774 -6.029 6.771 1.00 97.75 98 ALA A C 1
ATOM 791 O O . ALA A 1 98 ? 1.484 -6.312 7.736 1.00 97.75 98 ALA A O 1
ATOM 792 N N . ARG A 1 99 ? 1.266 -5.720 5.574 1.00 97.69 99 ARG A N 1
ATOM 793 C CA . ARG A 1 99 ? 2.692 -5.548 5.307 1.00 97.69 99 ARG A CA 1
ATOM 794 C C . ARG A 1 99 ? 2.932 -4.353 4.403 1.00 97.69 99 ARG A C 1
ATOM 796 O O . ARG A 1 99 ? 2.091 -3.958 3.597 1.00 97.69 99 ARG A O 1
ATOM 803 N N . CYS A 1 100 ? 4.118 -3.784 4.526 1.00 98.25 100 CYS A N 1
ATOM 804 C CA . CYS A 1 100 ? 4.598 -2.736 3.650 1.00 98.25 100 CYS A CA 1
ATOM 805 C C . CYS A 1 100 ? 6.083 -2.950 3.371 1.00 98.25 100 CYS A C 1
ATOM 807 O O . CYS A 1 100 ? 6.842 -3.231 4.294 1.00 98.25 100 CYS A O 1
ATOM 809 N N . THR A 1 101 ? 6.518 -2.742 2.128 1.00 97.25 101 THR A N 1
ATOM 810 C CA . THR A 1 101 ? 7.935 -2.882 1.745 1.00 97.25 101 THR A CA 1
ATOM 811 C C . THR A 1 101 ? 8.830 -1.739 2.238 1.00 97.25 101 THR A C 1
ATOM 813 O O . THR A 1 101 ? 10.001 -1.668 1.878 1.00 97.25 101 THR A O 1
ATOM 816 N N . CYS A 1 102 ? 8.310 -0.813 3.052 1.00 96.44 102 CYS A N 1
ATOM 817 C CA . CYS A 1 102 ? 9.136 0.225 3.663 1.00 96.44 102 CYS A CA 1
ATOM 818 C C . CYS A 1 102 ? 10.010 -0.331 4.801 1.00 96.44 102 CYS A C 1
ATOM 820 O O . CYS A 1 102 ? 9.636 -1.343 5.393 1.00 96.44 102 CYS A O 1
ATOM 822 N N . PRO A 1 103 ? 11.099 0.362 5.193 1.00 94.81 103 PRO A N 1
ATOM 823 C CA . PRO A 1 103 ? 12.067 -0.156 6.170 1.00 94.81 103 PRO A CA 1
ATOM 824 C C . PRO A 1 103 ? 11.484 -0.585 7.526 1.00 94.81 103 PRO A C 1
ATOM 826 O O . PRO A 1 103 ? 12.035 -1.450 8.189 1.00 94.81 103 PRO A O 1
ATOM 829 N N . VAL A 1 104 ? 10.354 0.000 7.935 1.00 93.31 104 VAL A N 1
ATOM 830 C CA . VAL A 1 104 ? 9.652 -0.312 9.200 1.00 93.31 104 VAL A CA 1
ATOM 831 C C . VAL A 1 104 ? 8.298 -1.000 8.971 1.00 93.31 104 VAL A C 1
ATOM 833 O O . VAL A 1 104 ? 7.430 -1.008 9.839 1.00 93.31 104 VAL A O 1
ATOM 836 N N . GLY A 1 105 ? 8.053 -1.482 7.753 1.00 88.94 105 GLY A N 1
ATOM 837 C CA . GLY A 1 105 ? 6.735 -1.897 7.279 1.00 88.94 105 GLY A CA 1
ATOM 838 C C . GLY A 1 105 ? 6.417 -3.380 7.430 1.00 88.94 105 GLY A C 1
ATOM 839 O O . GLY A 1 105 ? 5.279 -3.754 7.153 1.00 88.94 105 GLY A O 1
ATOM 840 N N . SER A 1 106 ? 7.368 -4.207 7.874 1.00 86.31 106 SER A N 1
ATOM 841 C CA . SER A 1 106 ? 7.201 -5.665 7.977 1.00 86.31 106 SER A CA 1
ATOM 842 C C . SER A 1 106 ? 6.033 -6.066 8.882 1.00 86.31 106 SER A C 1
ATOM 844 O O . SER A 1 106 ? 5.254 -6.936 8.516 1.00 86.31 106 SER A O 1
ATOM 846 N N . ALA A 1 107 ? 5.850 -5.373 10.011 1.00 91.38 107 ALA A N 1
ATOM 847 C CA . ALA A 1 107 ? 4.729 -5.589 10.931 1.00 91.38 107 ALA A CA 1
ATOM 848 C C . ALA A 1 107 ? 3.424 -4.885 10.503 1.00 91.38 107 ALA A C 1
ATOM 850 O O . ALA A 1 107 ? 2.429 -4.931 11.223 1.00 91.38 107 ALA A O 1
ATOM 851 N N . GLY A 1 108 ? 3.433 -4.146 9.389 1.00 95.00 108 GLY A N 1
ATOM 852 C CA . GLY A 1 108 ? 2.245 -3.457 8.891 1.00 95.00 108 GLY A CA 1
ATOM 853 C C . GLY A 1 108 ? 1.768 -2.274 9.740 1.00 95.00 108 GLY A C 1
ATOM 854 O O . GLY A 1 108 ? 0.631 -1.838 9.594 1.00 95.00 108 GLY A O 1
ATOM 855 N N . ARG A 1 109 ? 2.610 -1.734 10.628 1.00 97.44 109 ARG A N 1
ATOM 856 C CA . ARG A 1 109 ? 2.263 -0.628 11.546 1.00 97.44 109 ARG A CA 1
ATOM 857 C C . ARG A 1 109 ? 2.895 0.700 11.140 1.00 97.44 109 ARG A C 1
ATOM 859 O O . ARG A 1 109 ? 3.386 1.465 11.962 1.00 97.44 109 ARG A O 1
ATOM 866 N N . CYS A 1 110 ? 2.951 0.960 9.838 1.00 98.31 110 CYS A N 1
ATOM 867 C CA . CYS A 1 110 ? 3.563 2.168 9.301 1.00 98.31 110 CYS A CA 1
ATOM 868 C C . CYS A 1 110 ? 2.508 3.127 8.736 1.00 98.31 110 CYS A C 1
ATOM 870 O O . CYS A 1 110 ? 1.387 2.747 8.402 1.00 98.31 110 CYS A O 1
ATOM 872 N N . LYS A 1 111 ? 2.902 4.388 8.551 1.00 98.19 111 LYS A N 1
ATOM 873 C CA . LYS A 1 111 ? 2.045 5.422 7.949 1.00 98.19 111 LYS A CA 1
ATOM 874 C C . LYS A 1 111 ? 1.534 5.079 6.543 1.00 98.19 111 LYS A C 1
ATOM 876 O O . LYS A 1 111 ? 0.495 5.585 6.150 1.00 98.19 111 LYS A O 1
ATOM 881 N N . HIS A 1 112 ? 2.254 4.252 5.778 1.00 98.62 112 HIS A N 1
ATOM 882 C CA . HIS A 1 112 ? 1.817 3.854 4.437 1.00 98.62 112 HIS A CA 1
ATOM 883 C C . HIS A 1 112 ? 0.622 2.899 4.518 1.00 98.62 112 HIS A C 1
ATOM 885 O O . HIS A 1 112 ? -0.352 3.086 3.799 1.00 98.62 112 HIS A O 1
ATOM 891 N N . VAL A 1 113 ? 0.663 1.936 5.448 1.00 98.62 113 VAL A N 1
ATOM 892 C CA . VAL A 1 113 ? -0.488 1.072 5.752 1.00 98.62 113 VAL A CA 1
ATOM 893 C C . VAL A 1 113 ? -1.653 1.911 6.259 1.00 98.62 113 VAL A C 1
ATOM 895 O O . VAL A 1 113 ? -2.763 1.764 5.758 1.00 98.62 113 VAL A O 1
ATOM 898 N N . ALA A 1 114 ? -1.390 2.848 7.177 1.00 98.50 114 ALA A N 1
ATOM 899 C CA . ALA A 1 114 ? -2.410 3.777 7.655 1.00 98.50 114 ALA A CA 1
ATOM 900 C C . ALA A 1 114 ? -3.062 4.549 6.496 1.00 98.50 114 ALA A C 1
ATOM 902 O O . ALA A 1 114 ? -4.281 4.599 6.417 1.00 98.50 114 ALA A O 1
ATOM 903 N N . ALA A 1 115 ? -2.273 5.091 5.562 1.00 98.62 115 ALA A N 1
ATOM 904 C CA . ALA A 1 115 ? -2.788 5.828 4.409 1.00 98.62 115 ALA A CA 1
ATOM 905 C C . ALA A 1 115 ? -3.683 4.969 3.500 1.00 98.62 115 ALA A C 1
ATOM 907 O O . ALA A 1 115 ? -4.726 5.438 3.055 1.00 98.62 115 ALA A O 1
ATOM 908 N N . VAL A 1 116 ? -3.302 3.713 3.241 1.00 98.50 116 VAL A N 1
ATOM 909 C CA . VAL A 1 116 ? -4.098 2.778 2.425 1.00 98.50 116 VAL A CA 1
ATOM 910 C C . VAL A 1 116 ? -5.405 2.412 3.121 1.00 98.50 116 VAL A C 1
ATOM 912 O O . VAL A 1 116 ? -6.464 2.487 2.506 1.00 98.50 116 VAL A O 1
ATOM 915 N N . LEU A 1 117 ? -5.343 2.073 4.410 1.00 98.12 117 LEU A N 1
ATOM 916 C CA . LEU A 1 117 ? -6.518 1.774 5.227 1.00 98.12 117 LEU A CA 1
ATOM 917 C C . LEU A 1 117 ? -7.478 2.963 5.316 1.00 98.12 117 LEU A C 1
ATOM 919 O O . LEU A 1 117 ? -8.688 2.783 5.224 1.00 98.12 117 LEU A O 1
ATOM 923 N N . LEU A 1 118 ? -6.943 4.174 5.472 1.00 97.94 118 LEU A N 1
ATOM 924 C CA . LEU A 1 118 ? -7.727 5.405 5.520 1.00 97.94 118 LEU A CA 1
ATOM 925 C C . LEU A 1 118 ? -8.374 5.717 4.174 1.00 97.94 118 LEU A C 1
ATOM 927 O O . LEU A 1 118 ? -9.544 6.084 4.155 1.00 97.94 118 LEU A O 1
ATOM 931 N N . LEU A 1 119 ? -7.658 5.515 3.063 1.00 97.69 119 LEU A N 1
ATOM 932 C CA . LEU A 1 119 ? -8.251 5.647 1.735 1.00 97.69 119 LEU A CA 1
ATOM 933 C C . LEU A 1 119 ? -9.370 4.624 1.529 1.00 97.69 119 LEU A C 1
ATOM 935 O O . LEU A 1 119 ? -10.429 4.988 1.043 1.00 97.69 119 LEU A O 1
ATOM 939 N N . TRP A 1 120 ? -9.171 3.364 1.923 1.00 96.06 120 TRP A N 1
ATOM 940 C CA . TRP A 1 120 ? -10.222 2.343 1.855 1.00 96.06 120 TRP A CA 1
ATOM 941 C C . TRP A 1 120 ? -11.425 2.706 2.731 1.00 96.06 120 TRP A C 1
ATOM 943 O O . TRP A 1 120 ? -12.571 2.520 2.334 1.00 96.06 120 TRP A O 1
ATOM 953 N N . HIS A 1 121 ? -11.169 3.255 3.916 1.00 94.62 121 HIS A N 1
ATOM 954 C CA . HIS A 1 121 ? -12.207 3.664 4.850 1.00 94.62 121 HIS A CA 1
ATOM 955 C C . HIS A 1 121 ? -13.096 4.790 4.295 1.00 94.62 121 HIS A C 1
ATOM 957 O O . HIS A 1 121 ? -14.319 4.765 4.478 1.00 94.62 121 HIS A O 1
ATOM 963 N N . THR A 1 122 ? -12.496 5.785 3.637 1.00 93.50 122 THR A N 1
ATOM 964 C CA . THR A 1 122 ? -13.224 6.943 3.104 1.00 93.50 122 THR A CA 1
ATOM 965 C C . THR A 1 122 ? -13.746 6.726 1.687 1.00 93.50 122 THR A C 1
ATOM 967 O O . THR A 1 122 ? -14.838 7.208 1.388 1.00 93.50 122 THR A O 1
ATOM 970 N N . HIS A 1 123 ? -13.002 5.978 0.870 1.00 92.06 123 HIS A N 1
ATOM 971 C CA . HIS A 1 123 ? -13.217 5.750 -0.562 1.00 92.06 123 HIS A CA 1
ATOM 972 C C . HIS A 1 123 ? -13.032 4.271 -0.946 1.00 92.06 123 HIS A C 1
ATOM 974 O O . HIS A 1 123 ? -12.110 3.928 -1.699 1.00 92.06 123 HIS A O 1
ATOM 980 N N . PRO A 1 124 ? -13.879 3.353 -0.447 1.00 91.19 124 PRO A N 1
ATOM 981 C CA . PRO A 1 124 ? -13.778 1.939 -0.802 1.00 91.19 124 PRO A CA 1
ATOM 982 C C . PRO A 1 124 ? -13.930 1.691 -2.313 1.00 91.19 124 PRO A C 1
ATOM 984 O O . PRO A 1 124 ? -13.334 0.760 -2.852 1.00 91.19 124 PRO A O 1
ATOM 987 N N . GLU A 1 125 ? -14.665 2.549 -3.021 1.00 89.44 125 GLU A N 1
ATOM 988 C CA . GLU A 1 125 ? -14.839 2.521 -4.475 1.00 89.44 125 GLU A CA 1
ATOM 989 C C . GLU A 1 125 ? -13.531 2.692 -5.259 1.00 89.44 125 GLU A C 1
ATOM 991 O O . GLU A 1 125 ? -13.424 2.195 -6.379 1.00 89.44 125 GLU A O 1
ATOM 996 N N . ALA A 1 126 ? -12.514 3.331 -4.668 1.00 90.94 126 ALA A N 1
ATOM 997 C CA . ALA A 1 126 ? -11.200 3.455 -5.291 1.00 90.94 126 ALA A CA 1
ATOM 998 C C . ALA A 1 126 ? -10.495 2.093 -5.420 1.00 90.94 126 ALA A C 1
ATOM 1000 O O . ALA A 1 126 ? -9.644 1.919 -6.287 1.00 90.94 126 ALA A O 1
ATOM 1001 N N . PHE A 1 127 ? -10.856 1.112 -4.588 1.00 92.75 127 PHE A N 1
ATOM 1002 C CA . PHE A 1 127 ? -10.285 -0.233 -4.596 1.00 92.75 127 PHE A CA 1
ATOM 1003 C C . PHE A 1 127 ? -11.153 -1.171 -5.435 1.00 92.75 127 PHE A C 1
ATOM 1005 O O . PHE A 1 127 ? -11.806 -2.098 -4.932 1.00 92.75 127 PHE A O 1
ATOM 1012 N N . ALA A 1 128 ? -11.145 -0.919 -6.741 1.00 84.38 128 ALA A N 1
ATOM 1013 C CA . ALA A 1 128 ? -11.831 -1.768 -7.698 1.00 84.38 128 ALA A CA 1
ATOM 1014 C C . ALA A 1 128 ? -11.262 -3.203 -7.661 1.00 84.38 128 ALA A C 1
ATOM 1016 O O . ALA A 1 128 ? -10.052 -3.388 -7.459 1.00 84.38 128 ALA A O 1
ATOM 1017 N N . PRO A 1 129 ? -12.112 -4.229 -7.859 1.00 81.88 129 PRO A N 1
ATOM 1018 C CA . PRO A 1 129 ? -11.645 -5.582 -8.105 1.00 81.88 129 PRO A CA 1
ATOM 1019 C C . PRO A 1 129 ? -10.704 -5.588 -9.310 1.00 81.88 129 PRO A C 1
ATOM 1021 O O . PRO A 1 129 ? -11.100 -5.178 -10.401 1.00 81.88 129 PRO A O 1
ATOM 1024 N N . ALA A 1 130 ? -9.466 -6.035 -9.119 1.00 72.69 130 ALA A N 1
ATOM 1025 C CA . ALA A 1 130 ? -8.559 -6.258 -10.236 1.00 72.69 130 ALA A CA 1
ATOM 1026 C C . ALA A 1 130 ? -8.665 -7.725 -10.672 1.00 72.69 130 ALA A C 1
ATOM 1028 O O . ALA A 1 130 ? -8.601 -8.609 -9.810 1.00 72.69 130 ALA A O 1
ATOM 1029 N N . PRO A 1 131 ? -8.813 -8.017 -11.978 1.00 71.38 131 PRO A N 1
ATOM 1030 C CA . PRO A 1 131 ? -8.627 -9.376 -12.451 1.00 71.38 131 PRO A CA 1
ATOM 1031 C C . PRO A 1 131 ? -7.208 -9.837 -12.085 1.00 71.38 131 PRO A C 1
ATOM 1033 O O . PRO A 1 131 ? -6.279 -9.020 -12.099 1.00 71.38 131 PRO A O 1
ATOM 1036 N N . PRO A 1 132 ? -7.011 -11.128 -11.766 1.00 73.88 132 PRO A N 1
ATOM 1037 C CA . PRO A 1 132 ? -5.679 -11.668 -11.532 1.00 73.88 132 PRO A CA 1
ATOM 1038 C C . PRO A 1 132 ? -4.728 -11.270 -12.664 1.00 73.88 132 PRO A C 1
ATOM 1040 O O . PRO A 1 132 ? -5.139 -11.224 -13.828 1.00 73.88 132 PRO A O 1
ATOM 1043 N N . LEU A 1 133 ? -3.455 -11.012 -12.347 1.00 77.81 133 LEU A N 1
ATOM 1044 C CA . LEU A 1 133 ? -2.467 -10.634 -13.364 1.00 77.81 133 LEU A CA 1
ATOM 1045 C C . LEU A 1 133 ? -2.453 -11.651 -14.514 1.00 77.81 133 LEU A C 1
ATOM 1047 O O . LEU A 1 133 ? -2.517 -11.254 -15.670 1.00 77.81 133 LEU A O 1
ATOM 1051 N N . ALA A 1 134 ? -2.487 -12.949 -14.198 1.00 74.81 134 ALA A N 1
ATOM 1052 C CA . ALA A 1 134 ? -2.568 -14.021 -15.189 1.00 74.81 134 ALA A CA 1
ATOM 1053 C C . ALA A 1 134 ? -3.799 -13.898 -16.102 1.00 74.81 134 ALA A C 1
ATOM 1055 O O . ALA A 1 134 ? -3.665 -13.991 -17.316 1.00 74.81 134 ALA A O 1
ATOM 1056 N N . ALA A 1 135 ? -4.980 -13.614 -15.544 1.00 80.75 135 ALA A N 1
ATOM 1057 C CA . ALA A 1 135 ? -6.187 -13.395 -16.339 1.00 80.75 135 ALA A CA 1
ATOM 1058 C C . ALA A 1 135 ? -6.062 -12.143 -17.217 1.00 80.75 135 ALA A C 1
ATOM 1060 O O . ALA A 1 135 ? -6.494 -12.152 -18.362 1.00 80.75 135 ALA A O 1
ATOM 1061 N N . THR A 1 136 ? -5.426 -11.078 -16.726 1.00 83.69 136 THR A N 1
ATOM 1062 C CA . THR A 1 136 ? -5.155 -9.876 -17.531 1.00 83.69 136 THR A CA 1
ATOM 1063 C C . THR A 1 136 ? -4.231 -10.198 -18.706 1.00 83.69 136 THR A C 1
ATOM 1065 O O . THR A 1 136 ? -4.531 -9.839 -19.842 1.00 83.69 136 THR A O 1
ATOM 1068 N N . LEU A 1 137 ? -3.133 -10.910 -18.441 1.00 89.19 137 LEU A N 1
ATOM 1069 C CA . LEU A 1 137 ? -2.134 -11.287 -19.441 1.00 89.19 137 LEU A CA 1
ATOM 1070 C C . LEU A 1 137 ? -2.657 -12.330 -20.439 1.00 89.19 137 LEU A C 1
ATOM 1072 O O . LEU A 1 137 ? -2.248 -12.304 -21.593 1.00 89.19 137 LEU A O 1
ATOM 1076 N N . ALA A 1 138 ? -3.589 -13.201 -20.041 1.00 87.38 138 ALA A N 1
ATOM 1077 C CA . ALA A 1 138 ? -4.166 -14.231 -20.911 1.00 87.38 138 ALA A CA 1
ATOM 1078 C C . ALA A 1 138 ? -4.914 -13.660 -22.130 1.00 87.38 138 ALA A C 1
ATOM 1080 O O . ALA A 1 138 ? -5.032 -14.333 -23.149 1.00 87.38 138 ALA A O 1
ATOM 1081 N N . HIS A 1 139 ? -5.401 -12.418 -22.044 1.00 88.44 139 HIS A N 1
ATOM 1082 C CA . HIS A 1 139 ? -6.073 -11.740 -23.156 1.00 88.44 139 HIS A CA 1
ATOM 1083 C C . HIS A 1 139 ? -5.099 -11.003 -24.090 1.00 88.44 139 HIS A C 1
ATOM 1085 O O . HIS A 1 139 ? -5.524 -10.437 -25.099 1.00 88.44 139 HIS A O 1
ATOM 1091 N N . TRP A 1 140 ? -3.807 -10.946 -23.753 1.00 92.88 140 TRP A N 1
ATOM 1092 C CA . TRP A 1 140 ? -2.807 -10.249 -24.556 1.00 92.88 140 TRP A CA 1
ATOM 1093 C C . TRP A 1 140 ? -2.270 -11.163 -25.652 1.00 92.88 140 TRP A C 1
ATOM 1095 O O . TRP A 1 140 ? -2.071 -12.361 -25.453 1.00 92.88 140 TRP A O 1
ATOM 1105 N N . LYS A 1 141 ? -1.981 -10.584 -26.821 1.00 95.00 141 LYS A N 1
ATOM 1106 C CA . LYS A 1 141 ? -1.313 -11.315 -27.899 1.00 95.00 141 LYS A CA 1
ATOM 1107 C C . LYS A 1 141 ? 0.126 -11.634 -27.500 1.00 95.00 141 LYS A C 1
ATOM 1109 O O . LYS A 1 141 ? 0.765 -10.872 -26.768 1.00 95.00 141 LYS A O 1
ATOM 1114 N N . LYS A 1 142 ? 0.667 -12.726 -28.043 1.00 94.75 142 LYS A N 1
ATOM 1115 C CA . LYS A 1 142 ? 2.047 -13.165 -27.791 1.00 94.75 142 LYS A CA 1
ATOM 1116 C C . LYS A 1 142 ? 3.059 -12.043 -28.049 1.00 94.75 142 LYS A C 1
ATOM 1118 O O . LYS A 1 142 ? 3.988 -11.861 -27.268 1.00 94.75 142 LYS A O 1
ATOM 1123 N N . GLU A 1 143 ? 2.857 -11.248 -29.096 1.00 95.88 143 GLU A N 1
ATOM 1124 C CA . GLU A 1 143 ? 3.755 -10.151 -29.467 1.00 95.88 143 GLU A CA 1
ATOM 1125 C C . GLU A 1 143 ? 3.771 -9.032 -28.415 1.00 95.88 143 GLU A C 1
ATOM 1127 O O . GLU A 1 143 ? 4.818 -8.438 -28.155 1.00 95.88 143 GLU A O 1
ATOM 1132 N N . ASP A 1 144 ? 2.629 -8.748 -27.783 1.00 94.12 144 ASP A N 1
ATOM 1133 C CA . ASP A 1 144 ? 2.522 -7.743 -26.720 1.00 94.12 144 ASP A CA 1
ATOM 1134 C C . ASP A 1 144 ? 3.189 -8.210 -25.426 1.00 94.12 144 ASP A C 1
ATOM 1136 O O . ASP A 1 144 ? 3.860 -7.419 -24.755 1.00 94.12 144 ASP A O 1
ATOM 1140 N N . LEU A 1 145 ? 3.067 -9.501 -25.110 1.00 94.69 145 LEU A N 1
ATOM 1141 C CA . LEU A 1 145 ? 3.764 -10.118 -23.983 1.00 94.69 145 LEU A CA 1
ATOM 1142 C C . LEU A 1 145 ? 5.285 -10.082 -24.185 1.00 94.69 145 LEU A C 1
ATOM 1144 O O . LEU A 1 145 ? 6.001 -9.634 -23.291 1.00 94.69 145 LEU A O 1
ATOM 1148 N N . ILE A 1 146 ? 5.782 -10.436 -25.378 1.00 94.00 146 ILE A N 1
ATOM 1149 C CA . ILE A 1 146 ? 7.213 -10.329 -25.716 1.00 94.00 146 ILE A CA 1
ATOM 1150 C C . ILE A 1 146 ? 7.691 -8.877 -25.566 1.00 94.00 146 ILE A C 1
ATOM 1152 O O . ILE A 1 146 ? 8.710 -8.623 -24.923 1.00 94.00 146 ILE A O 1
ATOM 1156 N N . ARG A 1 147 ? 6.937 -7.896 -26.085 1.00 94.50 147 ARG A N 1
ATOM 1157 C CA . ARG A 1 147 ? 7.262 -6.465 -25.921 1.00 94.50 147 ARG A CA 1
ATOM 1158 C C . ARG A 1 147 ? 7.296 -6.025 -24.456 1.00 94.50 147 ARG A C 1
ATOM 1160 O O . ARG A 1 147 ? 8.099 -5.163 -24.093 1.00 94.50 147 ARG A O 1
ATOM 1167 N N . LEU A 1 148 ? 6.412 -6.551 -23.611 1.00 93.50 148 LEU A N 1
ATOM 1168 C CA . LEU A 1 148 ? 6.428 -6.271 -22.176 1.00 93.50 148 LEU A CA 1
ATOM 1169 C C . LEU A 1 148 ? 7.689 -6.845 -21.517 1.00 93.50 148 LEU A C 1
ATOM 1171 O O . LEU A 1 148 ? 8.378 -6.099 -20.823 1.00 93.50 148 LEU A O 1
ATOM 1175 N N . ILE A 1 149 ? 8.027 -8.106 -21.794 1.00 92.50 149 ILE A N 1
ATOM 1176 C CA . ILE A 1 149 ? 9.219 -8.772 -21.249 1.00 92.50 149 ILE A CA 1
ATOM 1177 C C . ILE A 1 149 ? 10.494 -8.032 -21.668 1.00 92.50 149 ILE A C 1
ATOM 1179 O O . ILE A 1 149 ? 11.318 -7.712 -20.815 1.00 92.50 149 ILE A O 1
ATOM 1183 N N . LEU A 1 150 ? 10.630 -7.653 -22.943 1.00 92.25 150 LEU A N 1
ATOM 1184 C CA . LEU A 1 150 ? 11.785 -6.880 -23.421 1.00 92.25 150 LEU A CA 1
ATOM 1185 C C . LEU A 1 150 ? 11.929 -5.534 -22.688 1.00 92.25 150 LEU A C 1
ATOM 1187 O O . LEU A 1 150 ? 13.038 -5.144 -22.323 1.00 92.25 150 LEU A O 1
ATOM 1191 N N . ARG A 1 151 ? 10.818 -4.837 -22.404 1.00 91.44 151 ARG A N 1
ATOM 1192 C CA . ARG A 1 151 ? 10.840 -3.605 -21.589 1.00 91.44 151 ARG A CA 1
ATOM 1193 C C . ARG A 1 151 ? 11.232 -3.872 -20.136 1.00 91.44 151 ARG A C 1
ATOM 1195 O O . ARG A 1 151 ? 11.921 -3.044 -19.543 1.00 91.44 151 ARG A O 1
ATOM 1202 N N . MET A 1 152 ? 10.799 -4.994 -19.563 1.00 90.06 152 MET A N 1
ATOM 1203 C CA . MET A 1 152 ? 11.188 -5.398 -18.210 1.00 90.06 152 MET A CA 1
ATOM 1204 C C . MET A 1 152 ? 12.685 -5.707 -18.135 1.00 90.06 152 MET A C 1
ATOM 1206 O O . MET A 1 152 ? 13.344 -5.179 -17.248 1.00 90.06 152 MET A O 1
ATOM 1210 N N . VAL A 1 153 ? 13.239 -6.454 -19.095 1.00 90.62 153 VAL A N 1
ATOM 1211 C CA . VAL A 1 153 ? 14.679 -6.763 -19.176 1.00 90.62 153 VAL A CA 1
ATOM 1212 C C . VAL A 1 153 ? 15.517 -5.497 -19.362 1.00 90.62 153 VAL A C 1
ATOM 1214 O O . VAL A 1 153 ? 16.534 -5.324 -18.702 1.00 90.62 153 VAL A O 1
ATOM 1217 N N . ALA A 1 154 ? 15.069 -4.550 -20.190 1.00 85.56 154 ALA A N 1
ATOM 1218 C CA . ALA A 1 154 ? 15.758 -3.265 -20.331 1.00 85.56 154 ALA A CA 1
ATOM 1219 C C . ALA A 1 154 ? 15.805 -2.460 -19.012 1.00 85.56 154 ALA A C 1
ATOM 1221 O O . ALA A 1 154 ? 16.713 -1.657 -18.804 1.00 85.56 154 ALA A O 1
ATOM 1222 N N . ARG A 1 155 ? 14.820 -2.655 -18.123 1.00 81.75 155 ARG A N 1
ATOM 1223 C CA . ARG A 1 155 ? 14.726 -1.999 -16.808 1.00 81.75 155 ARG A CA 1
ATOM 1224 C C . ARG A 1 155 ? 15.493 -2.757 -15.717 1.00 81.75 155 ARG A C 1
ATOM 1226 O O . ARG A 1 155 ? 16.035 -2.113 -14.822 1.00 81.75 155 ARG A O 1
ATOM 1233 N N . TYR A 1 156 ? 15.507 -4.082 -15.801 1.00 85.19 156 TYR A N 1
ATOM 1234 C CA . TYR A 1 156 ? 16.087 -5.026 -14.848 1.00 85.19 156 TYR A 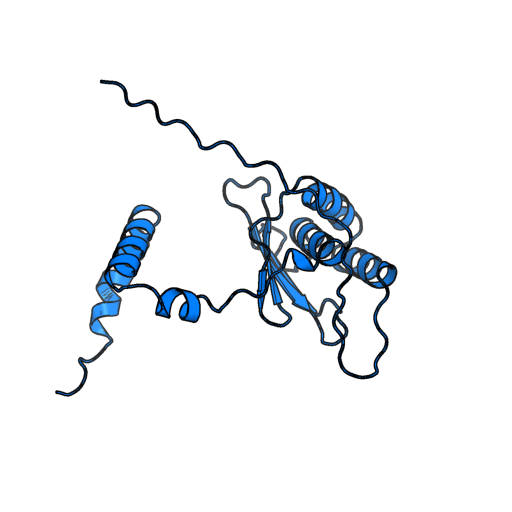CA 1
ATOM 1235 C C . TYR A 1 156 ? 16.869 -6.097 -15.637 1.00 85.19 156 TYR A C 1
ATOM 1237 O O . TYR A 1 156 ? 16.308 -7.147 -15.966 1.00 85.19 156 TYR A O 1
ATOM 1245 N N . PRO A 1 157 ? 18.132 -5.816 -16.028 1.00 86.56 157 PRO A N 1
ATOM 1246 C CA . PRO A 1 157 ? 18.904 -6.691 -16.920 1.00 86.56 157 PRO A CA 1
ATOM 1247 C C . PRO A 1 157 ? 19.149 -8.102 -16.374 1.00 86.56 157 PRO A C 1
ATOM 1249 O O . PRO A 1 157 ? 19.345 -9.035 -17.146 1.00 86.56 157 PRO A O 1
ATOM 1252 N N . ASP A 1 158 ? 19.097 -8.272 -15.055 1.00 84.00 158 ASP A N 1
ATOM 1253 C CA . ASP A 1 158 ? 19.175 -9.552 -14.352 1.00 84.00 158 ASP A CA 1
ATOM 1254 C C . ASP A 1 158 ? 18.057 -10.527 -14.752 1.00 84.00 158 ASP A C 1
ATOM 1256 O O . ASP A 1 158 ? 18.297 -11.732 -14.829 1.00 84.00 158 ASP A O 1
ATOM 1260 N N . LEU A 1 159 ? 16.874 -10.025 -15.128 1.00 85.19 159 LEU A N 1
ATOM 1261 C CA . LEU A 1 159 ? 15.777 -10.859 -15.636 1.00 85.19 159 LEU A CA 1
ATOM 1262 C C . LEU A 1 159 ? 16.126 -11.580 -16.947 1.00 85.19 159 LEU A C 1
ATOM 1264 O O . LEU A 1 159 ? 15.509 -12.599 -17.256 1.00 85.19 159 LEU A O 1
ATOM 1268 N N . ALA A 1 160 ? 17.105 -11.090 -17.720 1.00 85.12 160 ALA A N 1
ATOM 1269 C CA . ALA A 1 160 ? 17.537 -11.753 -18.951 1.00 85.12 160 ALA A CA 1
ATOM 1270 C C . ALA A 1 160 ? 18.038 -13.176 -18.680 1.00 85.12 160 ALA A C 1
ATOM 1272 O O . ALA A 1 160 ? 17.768 -14.077 -19.471 1.00 85.12 160 ALA A O 1
ATOM 1273 N N . LEU A 1 161 ? 18.724 -13.380 -17.548 1.00 80.75 161 LEU A N 1
ATOM 1274 C CA . LEU A 1 161 ? 19.197 -14.699 -17.136 1.00 80.75 161 LEU A CA 1
ATOM 1275 C C . LEU A 1 161 ? 18.019 -15.668 -16.996 1.00 80.75 161 LEU A C 1
ATOM 1277 O O . LEU A 1 161 ? 18.067 -16.773 -17.518 1.00 80.75 161 LEU A O 1
ATOM 1281 N N . TRP A 1 162 ? 16.924 -15.236 -16.373 1.00 78.94 162 TRP A N 1
ATOM 1282 C CA . TRP A 1 162 ? 15.754 -16.090 -16.159 1.00 78.94 162 TRP A CA 1
ATOM 1283 C C . TRP A 1 162 ? 15.046 -16.429 -17.471 1.00 78.94 162 TRP A C 1
ATOM 1285 O O . TRP A 1 162 ? 14.757 -17.593 -17.724 1.00 78.94 162 TRP A O 1
ATOM 1295 N N . VAL A 1 163 ? 14.852 -15.439 -18.347 1.00 81.19 163 VAL A N 1
ATOM 1296 C CA . VAL A 1 163 ? 14.209 -15.644 -19.658 1.00 81.19 163 VAL A CA 1
ATOM 1297 C C . VAL A 1 163 ? 15.002 -16.622 -20.533 1.00 81.19 163 VAL A C 1
ATOM 1299 O O . VAL A 1 163 ? 14.409 -17.420 -21.255 1.00 81.19 163 VAL A O 1
ATOM 1302 N N . MET A 1 164 ? 16.336 -16.579 -20.472 1.00 77.88 164 MET A N 1
ATOM 1303 C CA . MET A 1 164 ? 17.193 -17.488 -21.239 1.00 77.88 164 MET A CA 1
ATOM 1304 C C . MET A 1 164 ? 17.200 -18.924 -20.689 1.00 77.88 164 MET A C 1
ATOM 1306 O O . MET A 1 164 ? 17.460 -19.849 -21.457 1.00 77.88 164 MET A O 1
ATOM 1310 N N . HIS A 1 165 ? 16.896 -19.123 -19.402 1.00 71.31 165 HIS A N 1
ATOM 1311 C CA . HIS A 1 165 ? 16.891 -20.441 -18.758 1.00 71.31 165 HIS A CA 1
ATOM 1312 C C . HIS A 1 165 ? 15.502 -21.107 -18.717 1.00 71.31 165 HIS A C 1
ATOM 1314 O O . HIS A 1 165 ? 15.421 -22.310 -18.947 1.00 71.31 165 HIS A O 1
ATOM 1320 N N . GLU A 1 166 ? 14.403 -20.363 -18.530 1.00 64.56 166 GLU A N 1
ATOM 1321 C CA . GLU A 1 166 ? 13.042 -20.942 -18.464 1.00 64.56 166 GLU A CA 1
ATOM 1322 C C . GLU A 1 166 ? 12.599 -21.648 -19.758 1.00 64.56 166 GLU A C 1
ATOM 1324 O O . GLU A 1 166 ? 11.782 -22.567 -19.722 1.00 64.56 166 GLU A O 1
ATOM 1329 N N . GLY A 1 167 ? 13.151 -21.268 -20.915 1.00 53.88 167 GLY A N 1
ATOM 1330 C CA . GLY A 1 167 ? 12.845 -21.911 -22.197 1.00 53.88 167 GLY A CA 1
ATOM 1331 C C . GLY A 1 167 ? 13.273 -23.383 -22.305 1.00 53.88 167 GLY A C 1
ATOM 1332 O O . GLY A 1 167 ? 12.960 -24.011 -23.314 1.00 53.88 167 GLY A O 1
ATOM 1333 N N . GLN A 1 168 ? 13.985 -23.929 -21.311 1.00 53.03 168 GLN A N 1
ATOM 1334 C CA . GLN A 1 168 ? 14.488 -25.308 -21.310 1.00 53.03 168 GLN A CA 1
ATOM 1335 C C . GLN A 1 168 ? 13.639 -26.294 -20.481 1.00 53.03 168 GLN A C 1
ATOM 1337 O O . GLN A 1 168 ? 13.795 -27.499 -20.663 1.00 53.03 168 GLN A O 1
ATOM 1342 N N . ASP A 1 169 ? 12.700 -25.815 -19.653 1.00 49.12 169 ASP A N 1
ATOM 1343 C CA . ASP A 1 169 ? 11.937 -26.650 -18.702 1.00 49.12 169 ASP A CA 1
ATOM 1344 C C . ASP A 1 169 ? 10.501 -27.000 -19.156 1.00 49.12 169 ASP A C 1
ATOM 1346 O O . ASP A 1 169 ? 9.771 -27.696 -18.447 1.00 49.12 169 ASP A O 1
ATOM 1350 N N . HIS A 1 170 ? 10.068 -26.555 -20.344 1.00 47.94 170 HIS A N 1
ATOM 1351 C CA . HIS A 1 170 ? 8.772 -26.937 -20.917 1.00 47.94 170 HIS A CA 1
ATOM 1352 C C . HIS A 1 170 ? 8.971 -27.926 -22.077 1.00 47.94 170 HIS A C 1
ATOM 1354 O O . HIS A 1 170 ? 9.411 -27.504 -23.152 1.00 47.94 170 HIS A O 1
ATOM 1360 N N . PRO A 1 171 ? 8.668 -29.232 -21.912 1.00 45.78 171 PRO A N 1
ATOM 1361 C CA . PRO A 1 171 ? 8.708 -30.154 -23.039 1.00 45.78 171 PRO A CA 1
ATOM 1362 C C . PRO A 1 171 ? 7.695 -29.698 -24.104 1.00 45.78 171 PRO A C 1
ATOM 1364 O O . PRO A 1 171 ? 6.603 -29.242 -23.748 1.00 45.78 171 PRO A O 1
ATOM 1367 N N . PRO A 1 172 ? 8.027 -29.785 -25.406 1.00 47.44 172 PRO A N 1
ATOM 1368 C CA . PRO A 1 172 ? 7.084 -29.433 -26.462 1.00 47.44 172 PRO A CA 1
ATOM 1369 C C . PRO A 1 172 ? 5.810 -30.290 -26.346 1.00 47.44 172 PRO A C 1
ATOM 1371 O O . PRO A 1 172 ? 5.894 -31.444 -25.912 1.00 47.44 172 PRO A O 1
ATOM 1374 N N . PRO A 1 173 ? 4.629 -29.759 -26.721 1.00 41.25 173 PRO A N 1
ATOM 1375 C CA . PRO A 1 173 ? 3.399 -30.545 -26.707 1.00 41.25 173 PRO A CA 1
ATOM 1376 C C . PRO A 1 173 ? 3.561 -31.777 -27.615 1.00 41.25 173 PRO A C 1
ATOM 1378 O O . PRO A 1 173 ? 4.178 -31.653 -28.678 1.00 41.25 173 PRO A O 1
ATOM 1381 N N . PRO A 1 174 ? 3.043 -32.959 -27.223 1.00 49.06 174 PRO A N 1
ATOM 1382 C CA . PRO A 1 174 ? 3.082 -34.130 -28.089 1.00 49.06 174 PRO A CA 1
ATOM 1383 C C . PRO A 1 174 ? 2.317 -33.829 -29.384 1.00 49.06 174 PRO A C 1
ATOM 1385 O O . PRO A 1 174 ? 1.228 -33.250 -29.340 1.00 49.06 174 PRO A O 1
ATOM 1388 N N . GLY A 1 175 ? 2.955 -34.157 -30.510 1.00 52.00 175 GLY A N 1
ATOM 1389 C CA . GLY A 1 175 ? 2.414 -33.982 -31.861 1.00 52.00 175 GLY A CA 1
ATOM 1390 C C . GLY A 1 175 ? 1.322 -34.975 -32.221 1.00 52.00 175 GLY A C 1
ATOM 1391 O O . GLY A 1 175 ? 1.145 -35.971 -31.483 1.00 52.00 175 GLY A O 1
#

Foldseek 3Di:
DDDDDDDDDDDDDDDDDDDDDDDDDDDDDQDDLVRLLVLLCVQQPDVLLVLLVVQLVVVQWADWADDPQKTWTFGDDPDPGTKIKIFGADPSRHTPAIAIPDPPGHRPNHNRSSNSSVCCSVPVVSHYHDDPPCVVCVPDDPVVVVVVQVVVCVVPVVCVVVVVPVVVPDDPDDD

Radius of gyration: 20.43 Å; chains: 1; bounding box: 46×53×52 Å

pLDDT: mean 79.5, std 23.36, range [28.39, 98.62]